Protein AF-A0A7R9UAW2-F1 (afdb_monomer)

Foldseek 3Di:
DVVQLVVQLVVVVVVPDDSVRSSVLSPFDKDKDKDWDDLPDKDPWDFQPQFQKKKKAWADDFPLFFWKKWAQPLDDPPVNPDPQQPDADPNRRVVVVRDDDPRGDIDTHDDDHGDMDMDGRRTIIIRDRRNCRPVPCRGIGMMMIMGRGDDPVVVD

Structure (mmCIF, N/CA/C/O backbone):
data_AF-A0A7R9UAW2-F1
#
_entry.id   AF-A0A7R9UAW2-F1
#
loop_
_atom_site.group_PDB
_atom_site.id
_atom_site.type_symbol
_atom_site.label_atom_id
_atom_site.label_alt_id
_atom_site.label_comp_id
_atom_site.label_asym_id
_atom_site.label_entity_id
_atom_site.label_seq_id
_atom_site.pdbx_PDB_ins_code
_atom_site.Cartn_x
_atom_site.Cartn_y
_atom_site.Cartn_z
_atom_site.occupancy
_atom_site.B_iso_or_equiv
_atom_site.auth_seq_id
_atom_site.auth_comp_id
_atom_site.auth_asym_id
_atom_site.auth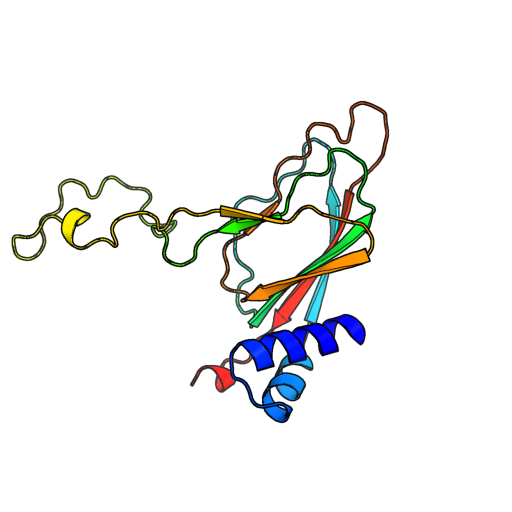_atom_id
_atom_site.pdbx_PDB_model_num
ATOM 1 N N . LYS A 1 1 ? -11.398 8.736 -4.447 1.00 63.03 1 LYS A N 1
ATOM 2 C CA . LYS A 1 1 ? -11.461 9.088 -3.000 1.00 63.03 1 LYS A CA 1
ATOM 3 C C . LYS A 1 1 ? -12.421 8.187 -2.213 1.00 63.03 1 LYS A C 1
ATOM 5 O O . LYS A 1 1 ? -11.996 7.657 -1.200 1.00 63.03 1 LYS A O 1
ATOM 10 N N . GLN A 1 2 ? -13.669 7.977 -2.656 1.00 85.62 2 GLN A N 1
ATOM 11 C CA . GLN A 1 2 ? -14.666 7.190 -1.903 1.00 85.62 2 GLN A CA 1
ATOM 12 C C . GLN A 1 2 ? -14.290 5.709 -1.726 1.00 85.62 2 GLN A C 1
ATOM 14 O O . GLN A 1 2 ? -14.331 5.218 -0.606 1.00 85.62 2 GLN A O 1
ATOM 19 N N . VAL A 1 3 ? -13.826 5.039 -2.790 1.00 90.06 3 VAL A N 1
ATOM 20 C CA . VAL A 1 3 ? -13.362 3.636 -2.724 1.00 90.06 3 VAL A CA 1
ATOM 21 C C . VAL A 1 3 ? -12.236 3.465 -1.703 1.00 90.06 3 VAL A C 1
ATOM 23 O O . VAL A 1 3 ? -12.326 2.621 -0.828 1.00 90.06 3 VAL A O 1
ATOM 26 N N . MET A 1 4 ? -11.222 4.332 -1.746 1.00 91.06 4 MET A N 1
ATOM 27 C CA . MET A 1 4 ? -10.088 4.284 -0.819 1.00 91.06 4 MET A CA 1
ATOM 28 C C . MET A 1 4 ? -10.512 4.436 0.647 1.00 91.06 4 MET A C 1
ATOM 30 O O . MET A 1 4 ? -10.019 3.703 1.496 1.00 91.06 4 MET A O 1
ATOM 34 N N . LYS A 1 5 ? -11.453 5.342 0.943 1.00 93.25 5 LYS A N 1
ATOM 35 C CA . LYS A 1 5 ? -12.004 5.496 2.297 1.00 93.25 5 LYS A CA 1
ATOM 36 C C . LYS A 1 5 ? -12.788 4.262 2.743 1.00 93.25 5 LYS A C 1
ATOM 38 O O . LYS A 1 5 ? -12.601 3.807 3.862 1.00 93.25 5 LYS A O 1
ATOM 43 N N . ALA A 1 6 ? -13.618 3.696 1.867 1.00 95.81 6 ALA A N 1
ATOM 44 C CA . ALA A 1 6 ? -14.355 2.471 2.171 1.00 95.81 6 ALA A CA 1
ATOM 45 C C . ALA A 1 6 ? -13.406 1.290 2.441 1.00 95.81 6 ALA A C 1
ATOM 47 O O . ALA A 1 6 ? -13.578 0.573 3.423 1.00 95.81 6 ALA A O 1
ATOM 48 N N . SER A 1 7 ? -12.360 1.134 1.625 1.00 96.38 7 SER A N 1
ATOM 49 C CA . SER A 1 7 ? -11.330 0.111 1.824 1.00 96.38 7 SER A CA 1
ATOM 50 C C . SER A 1 7 ? -10.537 0.328 3.117 1.00 96.38 7 SER A C 1
ATOM 52 O O . SER A 1 7 ? -10.253 -0.635 3.820 1.00 96.38 7 SER A O 1
ATOM 54 N N . ALA A 1 8 ? -10.222 1.578 3.469 1.00 95.69 8 ALA A N 1
ATOM 55 C CA . ALA A 1 8 ? -9.578 1.910 4.738 1.00 95.69 8 ALA A CA 1
ATOM 56 C C . ALA A 1 8 ? -10.472 1.567 5.941 1.00 95.69 8 ALA A C 1
ATOM 58 O O . ALA A 1 8 ? -10.008 0.932 6.883 1.00 95.69 8 ALA A O 1
ATOM 59 N N . ALA A 1 9 ? -11.761 1.913 5.890 1.00 96.62 9 ALA A N 1
ATOM 60 C CA . ALA A 1 9 ? -12.718 1.559 6.938 1.00 96.62 9 ALA A CA 1
ATOM 61 C C . ALA A 1 9 ? -12.866 0.036 7.081 1.00 96.62 9 ALA A C 1
ATOM 63 O O . ALA A 1 9 ? -12.963 -0.480 8.192 1.00 96.62 9 ALA A O 1
ATOM 64 N N . GLN A 1 10 ? -12.858 -0.705 5.971 1.00 97.12 10 GLN A N 1
ATOM 65 C CA . GLN A 1 10 ? -12.894 -2.165 6.008 1.00 97.12 10 GLN A CA 1
ATOM 66 C C . GLN A 1 10 ? -11.619 -2.747 6.633 1.00 97.12 10 GLN A C 1
ATOM 68 O O . GLN A 1 10 ? -11.711 -3.642 7.469 1.00 97.12 10 GLN A O 1
ATOM 73 N N . LEU A 1 11 ? -10.443 -2.220 6.275 1.00 95.75 11 LEU A N 1
ATOM 74 C CA . LEU A 1 11 ? -9.171 -2.630 6.871 1.00 95.75 11 LEU A CA 1
ATOM 75 C C . LEU A 1 11 ? -9.182 -2.421 8.392 1.00 95.75 11 LEU A C 1
ATOM 77 O O . LEU A 1 11 ? -8.822 -3.323 9.137 1.00 95.75 11 LEU A O 1
ATOM 81 N N . LEU A 1 12 ? -9.645 -1.262 8.861 1.00 95.12 12 LEU A N 1
ATOM 82 C CA . LEU A 1 12 ? -9.729 -0.958 10.292 1.00 95.12 12 LEU A CA 1
ATOM 83 C C . LEU A 1 12 ? -10.689 -1.899 11.031 1.00 95.12 12 LEU A C 1
ATOM 85 O O . LEU A 1 12 ? -10.357 -2.373 12.112 1.00 95.12 12 LEU A O 1
ATOM 89 N N . GLN A 1 13 ? -11.831 -2.246 10.434 1.00 96.44 13 GLN A N 1
ATOM 90 C CA . GLN A 1 13 ? -12.740 -3.239 11.019 1.00 96.44 13 GLN A CA 1
ATOM 91 C C . GLN A 1 13 ? -12.089 -4.622 11.146 1.00 96.44 13 GLN A C 1
ATOM 93 O O . GLN A 1 13 ? -12.260 -5.285 12.165 1.00 96.44 13 GLN A O 1
ATOM 98 N N . VAL A 1 14 ? -11.285 -5.043 10.159 1.00 95.69 14 VAL A N 1
ATOM 99 C CA . VAL A 1 14 ? -10.498 -6.291 10.250 1.00 95.69 14 VAL A CA 1
ATOM 100 C C . VAL A 1 14 ? -9.520 -6.252 11.432 1.00 95.69 14 VAL A C 1
ATOM 102 O O . VAL A 1 14 ? -9.281 -7.280 12.059 1.00 95.69 14 VAL A O 1
ATOM 105 N N . TYR A 1 15 ? -9.001 -5.071 11.773 1.00 90.69 15 TYR A N 1
ATOM 106 C CA . TYR A 1 15 ? -8.134 -4.853 12.935 1.00 90.69 15 TYR A CA 1
ATOM 107 C C . TYR A 1 15 ? -8.887 -4.578 14.249 1.00 90.69 15 TYR A C 1
ATOM 109 O O . TYR A 1 15 ? -8.254 -4.243 15.247 1.00 90.69 15 TYR A O 1
ATOM 117 N N . GLY A 1 16 ? -10.211 -4.759 14.282 1.00 94.00 16 GLY A N 1
ATOM 118 C CA . GLY A 1 16 ? -11.005 -4.747 15.513 1.00 94.00 16 GLY A CA 1
ATOM 119 C C . GLY A 1 16 ? -11.644 -3.408 15.881 1.00 94.00 16 GLY A C 1
ATOM 120 O O . GLY A 1 16 ? -12.268 -3.318 16.936 1.00 94.00 16 GLY A O 1
ATOM 121 N N . PHE A 1 17 ? -11.542 -2.381 15.034 1.00 93.56 17 PHE A N 1
ATOM 122 C CA . PHE A 1 17 ? -12.308 -1.149 15.236 1.00 93.56 17 PHE A CA 1
ATOM 123 C C . PHE A 1 17 ? -13.801 -1.394 14.997 1.00 93.56 17 PHE A C 1
ATOM 125 O O . PHE A 1 17 ? -14.183 -2.136 14.086 1.00 93.56 17 PHE A O 1
ATOM 132 N N . SER A 1 18 ? -14.653 -0.730 15.784 1.00 96.62 18 SER A N 1
ATOM 133 C CA . SER A 1 18 ? -16.091 -0.706 15.513 1.00 96.62 18 SER A CA 1
ATOM 134 C C . SER A 1 18 ? -16.361 -0.091 14.134 1.00 96.62 18 SER A C 1
ATOM 136 O O . SER A 1 18 ? -15.521 0.622 13.577 1.00 96.62 18 SER A O 1
ATOM 138 N N . GLN A 1 19 ? -17.536 -0.355 13.560 1.00 96.44 19 GLN A N 1
ATOM 139 C CA . GLN A 1 19 ? -17.905 0.220 12.266 1.00 96.44 19 GLN A CA 1
ATOM 140 C C . GLN A 1 19 ? -17.831 1.757 12.288 1.00 96.44 19 GLN A C 1
ATOM 142 O O . GLN A 1 19 ? -17.269 2.354 11.367 1.00 96.44 19 GLN A O 1
ATOM 147 N N . ASP A 1 20 ? -18.336 2.384 13.351 1.00 96.56 20 ASP A N 1
ATOM 148 C CA . ASP A 1 20 ? -18.359 3.840 13.500 1.00 96.56 20 ASP A CA 1
ATOM 149 C C . ASP A 1 20 ? -16.950 4.419 13.689 1.00 96.56 20 ASP A C 1
ATOM 151 O O . ASP A 1 20 ? -16.591 5.399 13.025 1.00 96.56 20 ASP A O 1
ATOM 155 N N . ASP A 1 21 ? -16.108 3.780 14.508 1.00 94.12 21 ASP A N 1
ATOM 156 C CA . ASP A 1 21 ? -14.717 4.210 14.700 1.00 94.12 21 ASP A CA 1
ATOM 157 C C . ASP A 1 21 ? -13.914 4.073 13.409 1.00 94.12 21 ASP A C 1
ATOM 159 O O . ASP A 1 21 ? -13.170 4.976 13.023 1.00 94.12 21 ASP A O 1
ATOM 163 N N . ALA A 1 22 ? -14.087 2.958 12.699 1.00 95.31 22 ALA A N 1
ATOM 164 C CA . ALA A 1 22 ? -13.406 2.705 11.443 1.00 95.31 22 ALA A CA 1
ATOM 165 C C . ALA A 1 22 ? -13.767 3.748 10.380 1.00 95.31 22 ALA A C 1
ATOM 167 O O . ALA A 1 22 ? -12.883 4.241 9.677 1.00 95.31 22 ALA A O 1
ATOM 168 N N . TRP A 1 23 ? -15.045 4.121 10.268 1.00 95.88 23 TRP A N 1
ATOM 169 C CA . TRP A 1 23 ? -15.478 5.169 9.344 1.00 95.88 23 TRP A CA 1
ATOM 170 C C . TRP A 1 23 ? -15.027 6.562 9.771 1.00 95.88 23 TRP A C 1
ATOM 172 O O . TRP A 1 23 ? -14.663 7.364 8.906 1.00 95.88 23 TRP A O 1
ATOM 182 N N . THR A 1 24 ? -15.013 6.852 11.070 1.00 94.38 24 THR A N 1
ATOM 183 C CA . THR A 1 24 ? -14.481 8.111 11.607 1.00 94.38 24 THR A CA 1
ATOM 184 C C . THR A 1 24 ? -13.013 8.263 11.216 1.00 94.38 24 THR A C 1
ATOM 186 O O . THR A 1 24 ? -12.650 9.207 10.509 1.00 94.38 24 THR A O 1
ATOM 189 N N . LYS A 1 25 ? -12.195 7.254 11.528 1.00 93.25 25 LYS A N 1
ATOM 190 C CA . LYS A 1 25 ? -10.763 7.219 11.213 1.00 93.25 25 LYS A CA 1
ATOM 191 C C . LYS A 1 25 ? -10.494 7.229 9.711 1.00 93.25 25 LYS A C 1
ATOM 193 O O . LYS A 1 25 ? -9.673 8.002 9.229 1.00 93.25 25 LYS A O 1
ATOM 198 N N . ALA A 1 26 ? -11.236 6.455 8.918 1.00 94.31 26 ALA A N 1
ATOM 199 C CA . ALA A 1 26 ? -11.095 6.448 7.459 1.00 94.31 26 ALA A CA 1
ATOM 200 C C . ALA A 1 26 ? -11.437 7.800 6.797 1.00 94.31 26 ALA A C 1
ATOM 202 O O . ALA A 1 26 ? -11.096 8.041 5.633 1.00 94.31 26 ALA A O 1
ATOM 203 N N . ASN A 1 27 ? -12.123 8.695 7.513 1.00 93.56 27 ASN A N 1
ATOM 204 C CA . ASN A 1 27 ? -12.424 10.041 7.048 1.00 93.56 27 ASN A CA 1
ATOM 205 C C . ASN A 1 27 ? -11.350 11.083 7.377 1.00 93.56 27 ASN A C 1
ATOM 207 O O . ASN A 1 27 ? -11.467 12.201 6.862 1.00 93.56 27 ASN A O 1
ATOM 211 N N . HIS A 1 28 ? -10.305 10.711 8.121 1.00 91.94 28 HIS A N 1
ATOM 212 C CA . HIS A 1 28 ? -9.166 11.571 8.426 1.00 91.94 28 HIS A CA 1
ATOM 213 C C . HIS A 1 28 ? -8.453 12.074 7.166 1.00 91.94 28 HIS A C 1
ATOM 215 O O . HIS A 1 28 ? -8.695 11.648 6.026 1.00 91.94 28 HIS A O 1
ATOM 221 N N . ARG A 1 29 ? -7.554 13.039 7.374 1.00 92.44 29 ARG A N 1
ATOM 222 C CA . ARG A 1 29 ? -6.772 13.641 6.298 1.00 92.44 29 ARG A CA 1
ATOM 223 C C . ARG A 1 29 ? -5.955 12.570 5.571 1.00 92.44 29 ARG A C 1
ATOM 225 O O . ARG A 1 29 ? -5.163 11.853 6.172 1.00 92.44 29 ARG A O 1
ATOM 232 N N . ALA A 1 30 ? -6.095 12.538 4.249 1.00 92.69 30 ALA A N 1
ATOM 233 C CA . ALA A 1 30 ? -5.254 11.740 3.367 1.00 92.69 30 ALA A CA 1
ATOM 234 C C . ALA A 1 30 ? -4.270 12.648 2.621 1.00 92.69 30 ALA A C 1
ATOM 236 O O . ALA A 1 30 ? -4.669 13.673 2.062 1.00 92.69 30 ALA A O 1
ATOM 237 N N . ILE A 1 31 ? -2.999 12.261 2.599 1.00 94.69 31 ILE A N 1
ATOM 238 C CA . ILE A 1 31 ? -1.962 12.854 1.753 1.00 94.69 31 ILE A CA 1
ATOM 239 C C . ILE A 1 31 ? -1.750 11.909 0.578 1.00 94.69 31 ILE A C 1
ATOM 241 O O . ILE A 1 31 ? -1.529 10.720 0.785 1.00 94.69 31 ILE A O 1
ATOM 245 N N . LEU A 1 32 ? -1.849 12.433 -0.641 1.00 95.12 32 LEU A N 1
ATOM 246 C CA . LEU A 1 32 ? -1.743 11.661 -1.875 1.00 95.12 32 LEU A CA 1
ATOM 247 C C . LEU A 1 32 ? -0.644 12.253 -2.747 1.00 95.12 32 LEU A C 1
ATOM 249 O O . LEU A 1 32 ? -0.555 13.475 -2.872 1.00 95.12 32 LEU A O 1
ATOM 253 N N . TRP A 1 33 ? 0.143 11.398 -3.388 1.00 97.19 33 TRP A N 1
ATOM 254 C CA . TRP A 1 33 ? 1.103 11.817 -4.406 1.00 97.19 33 TRP A CA 1
ATOM 255 C C . TRP A 1 33 ? 1.227 10.751 -5.488 1.00 97.19 33 TRP A C 1
ATOM 257 O O . TRP A 1 33 ? 0.992 9.568 -5.245 1.00 97.19 33 TRP A O 1
ATOM 267 N N . ALA A 1 34 ? 1.574 11.182 -6.697 1.00 96.75 34 ALA A N 1
ATOM 268 C CA . ALA A 1 34 ? 1.852 10.277 -7.800 1.00 96.75 34 ALA A CA 1
ATOM 269 C C . ALA A 1 34 ? 3.346 9.943 -7.849 1.00 96.75 34 ALA A C 1
ATOM 271 O O . ALA A 1 34 ? 4.197 10.789 -7.570 1.00 96.75 34 ALA A O 1
ATOM 272 N N . SER A 1 35 ? 3.663 8.717 -8.240 1.00 95.31 35 SER A N 1
ATOM 273 C CA . SER A 1 35 ? 5.016 8.265 -8.543 1.00 95.31 35 SER A CA 1
ATOM 274 C C . SER A 1 35 ? 5.057 7.743 -9.971 1.00 95.31 35 SER A C 1
ATOM 276 O O . SER A 1 35 ? 4.150 7.033 -10.404 1.00 95.31 35 SER A O 1
ATOM 278 N N . VAL A 1 36 ? 6.108 8.123 -10.694 1.00 93.75 36 VAL A N 1
ATOM 279 C CA . VAL A 1 36 ? 6.388 7.692 -12.065 1.00 93.75 36 VAL A CA 1
ATOM 280 C C . VAL A 1 36 ? 7.746 7.004 -12.030 1.00 93.75 36 VAL A C 1
ATOM 282 O O . VAL A 1 36 ? 8.768 7.661 -11.845 1.00 93.75 36 VAL A O 1
ATOM 285 N N . HIS A 1 37 ? 7.750 5.678 -12.129 1.00 92.31 37 HIS A N 1
ATOM 286 C CA . HIS A 1 37 ? 8.950 4.856 -11.998 1.00 92.31 37 HIS A CA 1
ATOM 287 C C . HIS A 1 37 ? 9.451 4.361 -13.356 1.00 92.31 37 HIS A C 1
ATOM 289 O O . HIS A 1 37 ? 8.677 3.912 -14.202 1.00 92.31 37 HIS A O 1
ATOM 295 N N . THR A 1 38 ? 10.770 4.434 -13.514 1.00 90.69 38 THR A N 1
ATOM 296 C CA . THR A 1 38 ? 11.583 3.889 -14.615 1.00 90.69 38 THR A CA 1
ATOM 297 C C . THR A 1 38 ? 12.314 2.619 -14.180 1.00 90.69 38 THR A C 1
ATOM 299 O O . THR A 1 38 ? 12.271 2.250 -13.003 1.00 90.69 38 THR A O 1
ATOM 302 N N . SER A 1 39 ? 13.082 2.004 -15.087 1.00 89.25 39 SER A N 1
ATOM 303 C CA . SER A 1 39 ? 13.912 0.831 -14.768 1.00 89.25 39 SER A CA 1
ATOM 304 C C . SER A 1 39 ? 14.921 1.049 -13.635 1.00 89.25 39 SER A C 1
ATOM 306 O O . SER A 1 39 ? 15.268 0.120 -12.908 1.00 89.25 39 SER A O 1
ATOM 308 N N . LYS A 1 40 ? 15.361 2.298 -13.445 1.00 84.19 40 LYS A N 1
ATOM 309 C CA . LYS A 1 40 ? 16.351 2.705 -12.435 1.00 84.19 40 LYS A CA 1
ATOM 310 C C . LYS A 1 40 ? 15.726 3.158 -11.118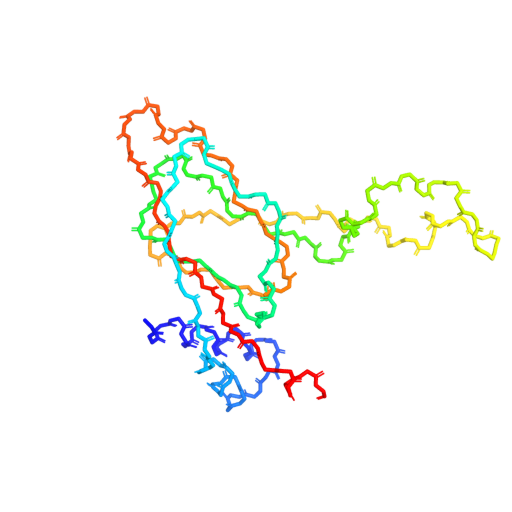 1.00 84.19 40 LYS A C 1
ATOM 312 O O . LYS A 1 40 ? 16.440 3.554 -10.202 1.00 84.19 40 LYS A O 1
ATOM 317 N N . SER A 1 41 ? 14.399 3.180 -11.043 1.00 88.19 41 SER A N 1
ATOM 318 C CA . SER A 1 41 ? 13.694 3.713 -9.887 1.00 88.19 41 SER A CA 1
ATOM 319 C C . SER A 1 41 ? 13.560 2.667 -8.788 1.00 88.19 41 SER A C 1
ATOM 321 O O . SER A 1 41 ? 13.044 1.574 -9.021 1.00 88.19 41 SER A O 1
ATOM 323 N N . VAL A 1 42 ? 13.956 3.041 -7.574 1.00 85.50 42 VAL A N 1
ATOM 324 C CA . VAL A 1 42 ? 13.788 2.242 -6.355 1.00 85.50 42 VAL A CA 1
ATOM 325 C C . VAL A 1 42 ? 13.285 3.137 -5.233 1.00 85.50 42 VAL A C 1
ATOM 327 O O . VAL A 1 42 ? 13.632 4.316 -5.173 1.00 85.50 42 VAL A O 1
ATOM 330 N N . HIS A 1 43 ? 12.453 2.592 -4.350 1.00 91.00 43 HIS A N 1
ATOM 331 C CA . HIS A 1 43 ? 12.194 3.206 -3.050 1.00 91.00 43 HIS A CA 1
ATOM 332 C C . HIS A 1 43 ? 12.689 2.227 -2.001 1.00 91.00 43 HIS A C 1
ATOM 334 O O . HIS A 1 43 ? 12.144 1.128 -1.903 1.00 91.00 43 HIS A O 1
ATOM 340 N N . GLU A 1 44 ? 13.719 2.631 -1.261 1.00 91.38 44 GLU A N 1
ATOM 341 C CA . GLU A 1 44 ? 14.319 1.843 -0.184 1.00 91.38 44 GLU A CA 1
ATOM 342 C C . GLU A 1 44 ? 13.292 1.463 0.892 1.00 91.38 44 GLU A C 1
ATOM 344 O O . GLU A 1 44 ? 12.255 2.123 1.000 1.00 91.38 44 GLU A O 1
ATOM 349 N N . PRO A 1 45 ? 13.547 0.415 1.696 1.00 92.00 45 PRO A N 1
ATOM 350 C CA . PRO A 1 45 ? 12.654 0.032 2.781 1.00 92.00 45 PRO A CA 1
ATOM 351 C C . PRO A 1 45 ? 12.373 1.204 3.731 1.00 92.00 45 PRO A C 1
ATOM 353 O O . PRO A 1 45 ? 13.295 1.788 4.301 1.00 92.00 45 PRO A O 1
ATOM 356 N N . HIS A 1 46 ? 11.098 1.542 3.909 1.00 92.00 46 HIS A N 1
ATOM 357 C CA . HIS A 1 46 ? 10.638 2.624 4.782 1.00 92.00 46 HIS A CA 1
ATOM 358 C C . HIS A 1 46 ? 9.231 2.330 5.321 1.00 92.00 46 HIS A C 1
ATOM 360 O O . HIS A 1 46 ? 8.612 1.327 4.969 1.00 92.00 46 HIS A O 1
ATOM 366 N N . MET A 1 47 ? 8.724 3.200 6.190 1.00 92.00 47 MET A N 1
ATOM 367 C CA . MET A 1 47 ? 7.336 3.196 6.660 1.00 92.00 47 MET A CA 1
ATOM 368 C C . MET A 1 47 ? 6.688 4.558 6.383 1.00 92.00 47 MET A C 1
ATOM 370 O O . MET A 1 47 ? 7.375 5.515 6.024 1.00 92.00 47 MET A O 1
ATOM 374 N N . THR A 1 48 ? 5.370 4.667 6.546 1.00 90.56 48 THR A N 1
ATOM 375 C CA . THR A 1 48 ? 4.655 5.942 6.384 1.00 90.56 48 THR A CA 1
ATOM 376 C C . THR A 1 48 ? 4.454 6.609 7.744 1.00 90.56 48 THR A C 1
ATOM 378 O O . THR A 1 48 ? 3.468 6.341 8.431 1.00 90.56 48 THR A O 1
ATOM 381 N N . GLU A 1 49 ? 5.380 7.482 8.136 1.00 83.44 49 GLU A N 1
ATOM 382 C CA . GLU A 1 49 ? 5.358 8.164 9.440 1.00 83.44 49 GLU A CA 1
ATOM 383 C C . GLU A 1 49 ? 4.047 8.941 9.693 1.00 83.44 49 GLU A C 1
ATOM 385 O O . GLU A 1 49 ? 3.399 9.475 8.773 1.00 83.44 49 GLU A O 1
ATOM 390 N N . ASP A 1 50 ? 3.629 8.964 10.963 1.00 85.81 50 ASP A N 1
ATOM 391 C CA . ASP A 1 50 ? 2.391 9.582 11.468 1.00 85.81 50 ASP A CA 1
ATOM 392 C C . ASP A 1 50 ? 1.117 9.172 10.709 1.00 85.81 50 ASP A C 1
ATOM 394 O O . ASP A 1 50 ? 0.165 9.947 10.579 1.00 85.81 50 ASP A O 1
ATOM 398 N N . SER A 1 51 ? 1.106 7.979 10.116 1.00 91.69 51 SER A N 1
ATOM 399 C CA . SER A 1 51 ? -0.011 7.502 9.301 1.00 91.69 51 SER A CA 1
ATOM 400 C C . SER A 1 51 ? -0.595 6.236 9.907 1.00 91.69 51 SER A C 1
ATOM 402 O O . SER A 1 51 ? 0.127 5.302 10.245 1.00 91.69 51 SER A O 1
ATOM 404 N N . LEU A 1 52 ? -1.921 6.199 10.023 1.00 92.69 52 LEU A N 1
ATOM 405 C CA . LEU A 1 52 ? -2.650 5.013 10.457 1.00 92.69 52 LEU A CA 1
ATOM 406 C C . LEU A 1 52 ? -2.605 3.940 9.363 1.00 92.69 52 LEU A C 1
ATOM 408 O O . LEU A 1 52 ? -2.384 2.761 9.638 1.00 92.69 52 LEU A O 1
ATOM 412 N N . ILE A 1 53 ? -2.780 4.366 8.109 1.00 95.25 53 ILE A N 1
ATOM 413 C CA . ILE A 1 53 ? -2.784 3.496 6.931 1.00 95.25 53 ILE A CA 1
ATOM 414 C C . ILE A 1 53 ? -1.867 4.096 5.868 1.00 95.25 53 ILE A C 1
ATOM 416 O O . ILE A 1 53 ? -2.019 5.262 5.491 1.00 95.25 53 ILE A O 1
ATOM 420 N N . GLY A 1 54 ? -0.955 3.268 5.370 1.00 96.19 54 GLY A N 1
ATOM 421 C CA . GLY A 1 54 ? -0.233 3.491 4.125 1.00 96.19 54 GLY A CA 1
ATOM 422 C C . GLY A 1 54 ? -0.905 2.731 2.982 1.00 96.19 54 GLY A C 1
ATOM 423 O O . GLY A 1 54 ? -1.658 1.774 3.192 1.00 96.19 54 GLY A O 1
ATOM 424 N N . GLY A 1 55 ? -0.657 3.151 1.748 1.00 96.62 55 GLY A N 1
ATOM 425 C CA . GLY A 1 55 ? -1.187 2.430 0.605 1.00 96.62 55 GLY A CA 1
ATOM 426 C C . GLY A 1 55 ? -0.721 2.937 -0.742 1.00 96.62 55 GLY A C 1
ATOM 427 O O . GLY A 1 55 ? -0.129 4.008 -0.870 1.00 96.62 55 GLY A O 1
ATOM 428 N N . VAL A 1 56 ? -1.034 2.151 -1.766 1.00 97.81 56 VAL A N 1
ATOM 429 C CA . VAL A 1 56 ? -0.701 2.444 -3.157 1.00 97.81 56 VAL A CA 1
ATOM 430 C C . VAL A 1 56 ? -1.809 1.959 -4.087 1.00 97.81 56 VAL A C 1
ATOM 432 O O . VAL A 1 56 ? -2.310 0.841 -3.966 1.00 97.81 56 VAL A O 1
ATOM 435 N N . TYR A 1 57 ? -2.202 2.822 -5.018 1.00 97.88 57 TYR A N 1
ATOM 436 C CA . TYR A 1 57 ? -3.065 2.500 -6.147 1.00 97.88 57 TYR A CA 1
ATOM 437 C C . TYR A 1 57 ? -2.243 2.505 -7.432 1.00 97.88 57 TYR A C 1
ATOM 439 O O . TYR A 1 57 ? -1.558 3.484 -7.724 1.00 97.88 57 TYR A O 1
ATOM 447 N N . TYR A 1 58 ? -2.331 1.444 -8.223 1.00 97.69 58 TYR A N 1
ATOM 448 C CA . TYR A 1 58 ? -1.585 1.333 -9.471 1.00 97.69 58 TYR A CA 1
ATOM 449 C C . TYR A 1 58 ? -2.443 1.768 -10.661 1.00 97.69 58 TYR A C 1
ATOM 451 O O . TYR A 1 58 ? -3.405 1.089 -11.020 1.00 97.69 58 TYR A O 1
ATOM 459 N N . SER A 1 59 ? -2.101 2.900 -11.282 1.00 97.00 59 SER A N 1
ATOM 460 C CA . SER A 1 59 ? -2.817 3.405 -12.460 1.00 97.00 59 SER A CA 1
ATOM 461 C C . SER A 1 59 ? -2.254 2.868 -13.772 1.00 97.00 59 SER A C 1
ATOM 463 O O . SER A 1 59 ? -3.017 2.718 -14.720 1.00 97.00 59 SER A O 1
ATOM 465 N N . ARG A 1 60 ? -0.949 2.572 -13.825 1.00 95.38 60 ARG A N 1
ATOM 466 C CA . ARG A 1 60 ? -0.287 1.952 -14.977 1.00 95.38 60 ARG A CA 1
ATOM 467 C C . ARG A 1 60 ? 0.799 0.988 -14.517 1.00 95.38 60 ARG A C 1
ATOM 469 O O . ARG A 1 60 ? 1.671 1.382 -13.739 1.00 95.38 60 ARG A O 1
ATOM 476 N N . VAL A 1 61 ? 0.769 -0.243 -15.019 1.00 94.88 61 VAL A N 1
ATOM 477 C CA . VAL A 1 61 ? 1.709 -1.310 -14.637 1.00 94.88 61 VAL A CA 1
ATOM 478 C C . VAL A 1 61 ? 2.147 -2.075 -15.886 1.00 94.88 61 VAL A C 1
ATOM 480 O O . VAL A 1 61 ? 1.532 -3.082 -16.233 1.00 94.88 61 VAL A O 1
ATOM 483 N N . PRO A 1 62 ? 3.197 -1.612 -16.584 1.00 93.12 62 PRO A N 1
ATOM 484 C CA . PRO A 1 62 ? 3.771 -2.366 -17.690 1.00 93.12 62 PRO A CA 1
ATOM 485 C C . PRO A 1 62 ? 4.384 -3.686 -17.203 1.00 93.12 62 PRO A C 1
ATOM 487 O O . PRO A 1 62 ? 4.705 -3.839 -16.015 1.00 93.12 62 PRO A O 1
ATOM 490 N N . SER A 1 63 ? 4.564 -4.630 -18.130 1.00 89.81 63 SER A N 1
ATOM 491 C CA . SER A 1 63 ? 5.249 -5.898 -17.856 1.00 89.81 63 SER A CA 1
ATOM 492 C C . SER A 1 63 ? 6.644 -5.650 -17.270 1.00 89.81 63 SER A C 1
ATOM 494 O O . SER A 1 63 ? 7.314 -4.693 -17.645 1.00 89.81 63 SER A O 1
ATOM 496 N N . GLY A 1 64 ? 7.070 -6.484 -16.319 1.00 88.88 64 GLY A N 1
ATOM 497 C CA . GLY A 1 64 ? 8.361 -6.308 -15.638 1.00 88.88 64 GLY A CA 1
ATOM 498 C C . GLY A 1 64 ? 8.370 -5.246 -14.528 1.00 88.88 64 GLY A C 1
ATOM 499 O O . GLY A 1 64 ? 9.421 -4.936 -13.964 1.00 88.88 64 GLY A O 1
ATOM 500 N N . SER A 1 65 ? 7.208 -4.687 -14.171 1.00 92.88 65 SER A N 1
ATOM 501 C CA . SER A 1 65 ? 7.071 -3.830 -12.989 1.00 92.88 65 SER A CA 1
ATOM 502 C C . SER A 1 65 ? 7.402 -4.595 -11.704 1.00 92.88 65 SER A C 1
ATOM 504 O O . SER A 1 65 ? 6.748 -5.579 -11.366 1.00 92.88 65 SER A O 1
ATOM 506 N N . GLY A 1 66 ? 8.368 -4.089 -10.940 1.00 92.94 66 GLY A N 1
ATOM 507 C CA . GLY A 1 66 ? 8.777 -4.656 -9.655 1.00 92.94 66 GLY A CA 1
ATOM 508 C C . GLY A 1 66 ? 7.661 -4.651 -8.607 1.00 92.94 66 GLY A C 1
ATOM 509 O O . GLY A 1 66 ? 6.768 -3.794 -8.629 1.00 92.94 66 GLY A O 1
ATOM 510 N N . HIS A 1 67 ? 7.726 -5.619 -7.690 1.00 95.94 67 HIS A N 1
ATOM 511 C CA . HIS A 1 67 ? 6.720 -5.843 -6.651 1.00 95.94 67 HIS A CA 1
ATOM 512 C C . HIS A 1 67 ? 6.791 -4.817 -5.512 1.00 95.94 67 HIS A C 1
ATOM 514 O O . HIS A 1 67 ? 7.800 -4.139 -5.311 1.00 95.94 67 HIS A O 1
ATOM 520 N N . LEU A 1 68 ? 5.703 -4.723 -4.746 1.00 97.50 68 LEU A N 1
ATOM 521 C CA . LEU A 1 68 ? 5.721 -4.113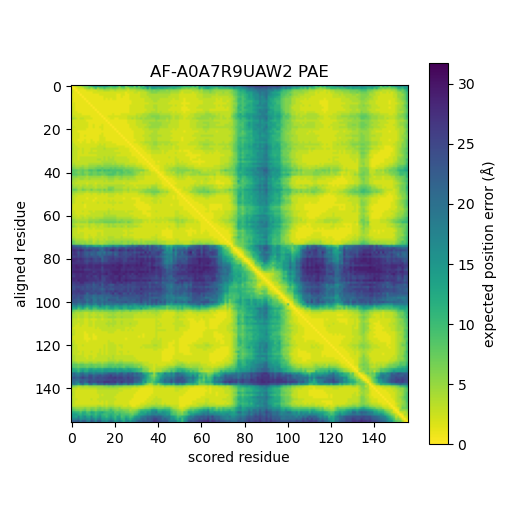 -3.419 1.00 97.50 68 LEU A CA 1
ATOM 522 C C . LEU A 1 68 ? 6.084 -5.195 -2.401 1.00 97.50 68 LEU A C 1
ATOM 524 O O . LEU A 1 68 ? 5.305 -6.123 -2.197 1.00 97.50 68 LEU A O 1
ATOM 528 N N . ALA A 1 69 ? 7.238 -5.065 -1.761 1.00 95.94 69 ALA A N 1
ATOM 529 C CA . ALA A 1 69 ? 7.673 -5.972 -0.707 1.00 95.94 69 ALA A CA 1
ATOM 530 C C . ALA A 1 69 ? 7.189 -5.461 0.656 1.00 95.94 69 ALA A C 1
ATOM 532 O O . ALA A 1 69 ? 7.458 -4.313 1.010 1.00 95.94 69 ALA A O 1
ATOM 533 N N . LEU A 1 70 ? 6.489 -6.303 1.419 1.00 95.06 70 LEU A N 1
ATOM 534 C CA . LEU A 1 70 ? 6.036 -6.033 2.788 1.00 95.06 70 LEU A CA 1
ATOM 535 C C . LEU A 1 70 ? 6.838 -6.885 3.776 1.00 95.06 70 LEU A C 1
ATOM 537 O O . LEU A 1 70 ? 6.873 -8.109 3.654 1.00 95.06 70 LEU A O 1
ATOM 541 N N . TYR A 1 71 ? 7.473 -6.253 4.758 1.00 91.62 71 TYR A N 1
ATOM 542 C CA . TYR A 1 71 ? 8.392 -6.920 5.681 1.00 91.62 71 TYR A CA 1
ATOM 543 C C . TYR A 1 71 ? 7.681 -7.373 6.959 1.00 91.62 71 TYR A C 1
ATOM 545 O O . TYR A 1 71 ? 6.815 -6.669 7.476 1.00 91.62 71 TYR A O 1
ATOM 553 N N . ASP A 1 72 ? 8.076 -8.529 7.502 1.00 89.12 72 ASP A N 1
ATOM 554 C CA . ASP A 1 72 ? 7.600 -9.007 8.804 1.00 89.12 72 ASP A CA 1
ATOM 555 C C . ASP A 1 72 ? 7.933 -7.983 9.906 1.00 89.12 72 ASP A C 1
ATOM 557 O O . ASP A 1 72 ? 9.111 -7.742 10.188 1.00 89.12 72 ASP A O 1
ATOM 561 N N . PRO A 1 73 ? 6.925 -7.392 10.570 1.00 84.38 73 PRO A N 1
ATOM 562 C CA . PRO A 1 73 ? 7.159 -6.348 11.561 1.00 84.38 73 PRO A CA 1
ATOM 563 C C . PRO A 1 73 ? 7.762 -6.863 12.869 1.00 84.38 73 PRO A C 1
ATOM 565 O O . PRO A 1 73 ? 8.205 -6.065 13.687 1.00 84.38 73 PRO A O 1
ATOM 568 N N . ARG A 1 74 ? 7.788 -8.185 13.084 1.00 80.62 74 ARG A N 1
ATOM 569 C CA . ARG A 1 74 ? 8.462 -8.811 14.235 1.00 80.62 74 ARG A CA 1
ATOM 570 C C . ARG A 1 74 ? 9.969 -8.933 14.018 1.00 80.62 74 ARG A C 1
ATOM 572 O O . ARG A 1 74 ? 10.681 -9.366 14.922 1.00 80.62 74 ARG A O 1
ATOM 579 N N . GLY A 1 75 ? 10.430 -8.642 12.801 1.00 67.81 75 GLY A N 1
ATOM 580 C CA . GLY A 1 75 ? 11.815 -8.789 12.399 1.00 67.81 75 GLY A CA 1
ATOM 581 C C . GLY A 1 75 ? 12.780 -7.857 13.107 1.00 67.81 75 GLY A C 1
ATOM 582 O O . GLY A 1 75 ? 12.404 -6.897 13.777 1.00 67.81 75 GLY A O 1
ATOM 583 N N . MET A 1 76 ? 14.064 -8.187 12.965 1.00 55.91 76 MET A N 1
ATOM 584 C CA . MET A 1 76 ? 15.173 -7.472 13.588 1.00 55.91 76 MET A CA 1
ATOM 585 C C . MET A 1 76 ? 15.098 -5.984 13.228 1.00 55.91 76 MET A C 1
ATOM 587 O O . MET A 1 76 ? 15.046 -5.638 12.047 1.00 55.91 76 MET A O 1
ATOM 591 N N . SER A 1 77 ? 15.081 -5.122 14.250 1.00 52.38 77 SER A N 1
ATOM 592 C CA . SER A 1 77 ? 15.013 -3.668 14.087 1.00 52.38 77 SER A CA 1
ATOM 593 C C . SER A 1 77 ? 15.994 -3.194 13.004 1.00 52.38 77 SER A C 1
ATOM 595 O O . SER A 1 77 ? 17.150 -3.625 13.016 1.00 52.38 77 SER A O 1
ATOM 597 N N . PRO A 1 78 ? 15.608 -2.270 12.106 1.00 50.16 78 PRO A N 1
ATOM 598 C CA . PRO A 1 78 ? 16.550 -1.657 11.168 1.00 50.16 78 PRO A CA 1
ATOM 599 C C . PRO A 1 78 ? 17.732 -0.957 11.874 1.00 50.16 78 PRO A C 1
ATOM 601 O O . PRO A 1 78 ? 18.767 -0.731 11.248 1.00 50.16 78 PRO A O 1
ATOM 604 N N . ILE A 1 79 ? 17.617 -0.688 13.185 1.00 47.28 79 ILE A N 1
ATOM 605 C CA . ILE A 1 79 ? 18.682 -0.176 14.066 1.00 47.28 79 ILE A CA 1
ATOM 606 C C . ILE A 1 79 ? 19.612 -1.302 14.567 1.00 47.28 79 ILE A C 1
ATOM 608 O O . ILE A 1 79 ? 20.800 -1.073 14.784 1.00 47.28 79 ILE A O 1
ATOM 612 N N . LEU A 1 80 ? 19.129 -2.545 14.675 1.00 50.50 80 LEU A N 1
ATOM 613 C CA . LEU A 1 80 ? 19.900 -3.731 15.092 1.00 50.50 80 LEU A CA 1
ATOM 614 C C . LEU A 1 80 ? 20.793 -4.300 13.968 1.00 50.50 80 LEU A C 1
ATOM 616 O O . LEU A 1 80 ? 21.226 -5.449 14.021 1.00 50.50 80 LEU A O 1
ATOM 620 N N . ARG A 1 81 ? 21.143 -3.487 12.963 1.00 49.66 81 ARG A N 1
ATOM 621 C CA . ARG A 1 81 ? 22.121 -3.806 11.904 1.00 49.66 81 ARG A CA 1
ATOM 622 C C . ARG A 1 81 ? 23.583 -3.824 12.388 1.00 49.66 81 ARG A C 1
ATOM 624 O O . ARG A 1 81 ? 24.499 -3.629 11.590 1.00 49.66 81 ARG A O 1
ATOM 631 N N . ARG A 1 82 ? 23.842 -4.047 13.679 1.00 44.16 82 ARG A N 1
ATOM 632 C CA . ARG A 1 82 ? 25.203 -4.155 14.220 1.00 44.16 82 ARG A CA 1
ATOM 633 C C . ARG A 1 82 ? 25.318 -5.376 15.117 1.00 44.16 82 ARG A C 1
ATOM 635 O O . ARG A 1 82 ? 24.510 -5.566 16.007 1.00 44.16 82 ARG A O 1
ATOM 642 N N . ASN A 1 83 ? 26.329 -6.181 14.825 1.00 47.66 83 ASN A N 1
ATOM 643 C CA . ASN A 1 83 ? 26.958 -7.241 15.612 1.00 47.66 83 ASN A CA 1
ATOM 644 C C . ASN A 1 83 ? 26.776 -7.142 17.147 1.00 47.66 83 ASN A C 1
ATOM 646 O O . ASN A 1 83 ? 27.720 -6.822 17.858 1.00 47.66 83 ASN A O 1
ATOM 650 N N . PHE A 1 84 ? 25.599 -7.475 17.681 1.00 51.75 84 PHE A N 1
ATOM 651 C CA . PHE A 1 84 ? 25.384 -7.662 19.125 1.00 51.75 84 PHE A CA 1
ATOM 652 C C . PHE A 1 84 ? 25.697 -9.099 19.575 1.00 51.75 84 PHE A C 1
ATOM 654 O O . PHE A 1 84 ? 25.181 -9.580 20.581 1.00 51.75 84 PHE A O 1
ATOM 661 N N . SER A 1 85 ? 26.526 -9.827 18.823 1.00 53.47 85 SER A N 1
ATOM 662 C CA . SER A 1 85 ? 26.867 -11.217 19.138 1.00 53.47 85 SER A CA 1
ATOM 663 C C . SER A 1 85 ? 27.702 -11.376 20.413 1.00 53.47 85 SER A C 1
ATOM 665 O O . SER A 1 85 ? 27.852 -12.504 20.867 1.00 53.47 85 SER A O 1
ATOM 667 N N . GLU A 1 86 ? 28.221 -10.289 20.995 1.00 55.12 86 GLU A N 1
ATOM 668 C CA . GLU A 1 86 ? 29.158 -10.349 22.129 1.00 55.12 86 GLU A CA 1
ATOM 669 C C . GLU A 1 86 ? 28.693 -9.612 2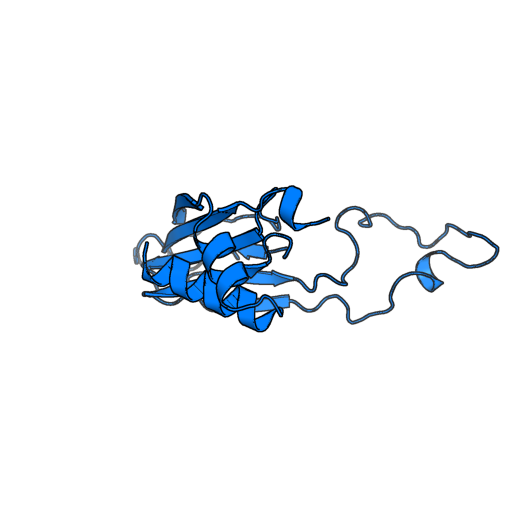3.397 1.00 55.12 86 GLU A C 1
ATOM 671 O O . GLU A 1 86 ? 29.347 -9.718 24.432 1.00 55.12 86 GLU A O 1
ATOM 676 N N . GLU A 1 87 ? 27.566 -8.891 23.373 1.00 62.16 87 GLU A N 1
ATOM 677 C CA . GLU A 1 87 ? 27.098 -8.167 24.561 1.00 62.16 87 GLU A CA 1
ATOM 678 C C . GLU A 1 87 ? 26.331 -9.109 25.504 1.00 62.16 87 GLU A C 1
ATOM 680 O O . GLU A 1 87 ? 25.334 -9.727 25.121 1.00 62.16 87 GLU A O 1
ATOM 685 N N . ILE A 1 88 ? 26.815 -9.242 26.742 1.00 61.25 88 ILE A N 1
ATOM 686 C CA . ILE A 1 88 ? 26.196 -10.051 27.798 1.00 61.25 88 ILE A CA 1
ATOM 687 C C . ILE A 1 88 ? 25.450 -9.114 28.745 1.00 61.25 88 ILE A C 1
ATOM 689 O O . ILE A 1 88 ? 26.063 -8.280 29.409 1.00 61.25 88 ILE A O 1
ATOM 693 N N . VAL A 1 89 ? 24.134 -9.291 28.861 1.00 58.78 89 VAL A N 1
ATOM 694 C CA . VAL A 1 89 ? 23.291 -8.568 29.821 1.00 58.78 89 VAL A CA 1
ATOM 695 C C . VAL A 1 89 ? 22.724 -9.586 30.800 1.00 58.78 89 VAL A C 1
ATOM 697 O O . VAL A 1 89 ? 22.103 -10.562 30.386 1.00 58.78 89 VAL A O 1
ATOM 700 N N . GLU A 1 90 ? 22.957 -9.385 32.099 1.00 67.25 90 GLU A N 1
ATOM 701 C CA . GLU A 1 90 ? 22.493 -10.300 33.162 1.00 67.25 90 GLU A CA 1
ATOM 702 C C . GLU A 1 90 ? 22.952 -11.759 32.965 1.00 67.25 90 GLU A C 1
ATOM 704 O O . GLU A 1 90 ? 22.229 -12.707 33.259 1.00 67.25 90 GLU A O 1
ATOM 709 N N . GLY A 1 91 ? 24.164 -11.955 32.435 1.00 65.56 91 GLY A N 1
ATOM 710 C CA . GLY A 1 91 ? 24.720 -13.290 32.189 1.00 65.56 91 GLY A CA 1
ATOM 711 C C . GLY A 1 91 ? 24.139 -14.011 30.967 1.00 65.56 91 GLY A C 1
ATOM 712 O O . GLY A 1 91 ? 24.523 -15.148 30.708 1.00 65.56 91 GLY A O 1
ATOM 713 N N . ILE A 1 92 ? 23.259 -13.360 30.199 1.00 60.50 92 ILE A N 1
ATOM 714 C CA . ILE A 1 92 ? 22.664 -13.912 28.981 1.00 60.50 92 ILE A CA 1
ATOM 715 C C . ILE A 1 92 ? 23.199 -13.132 27.770 1.00 60.50 92 ILE A C 1
ATOM 717 O O . ILE A 1 92 ? 23.066 -11.904 27.726 1.00 60.50 92 ILE A O 1
ATOM 721 N N . PRO A 1 93 ? 23.794 -13.807 26.771 1.00 63.97 93 PRO A N 1
ATOM 722 C CA . PRO A 1 93 ? 24.121 -13.189 25.491 1.00 63.97 93 PRO A CA 1
ATOM 723 C C . PRO A 1 93 ? 22.891 -12.517 24.861 1.00 63.97 93 PRO A C 1
ATOM 725 O O . PRO A 1 93 ? 21.824 -13.128 24.773 1.00 63.97 93 PRO A O 1
ATOM 728 N N . LEU A 1 94 ? 23.012 -11.272 24.389 1.00 60.34 94 LEU A N 1
ATOM 729 C CA . LEU A 1 94 ? 21.874 -10.521 23.839 1.00 60.34 94 LEU A CA 1
ATOM 730 C C . LEU A 1 94 ? 21.210 -11.248 22.651 1.00 60.34 94 LEU A C 1
ATOM 732 O O . LEU A 1 94 ? 19.994 -11.180 22.470 1.00 60.34 94 LEU A O 1
ATOM 736 N N . ASN A 1 95 ? 21.987 -12.034 21.899 1.00 56.72 95 ASN A N 1
ATOM 737 C CA . ASN A 1 95 ? 21.497 -12.894 20.817 1.00 56.72 95 ASN A CA 1
ATOM 738 C C . ASN A 1 95 ? 20.562 -14.041 21.274 1.00 56.72 95 ASN A C 1
ATOM 740 O O . ASN A 1 95 ? 19.847 -14.582 20.435 1.00 56.72 95 ASN A O 1
ATOM 744 N N . GLN A 1 96 ? 20.540 -14.398 22.565 1.00 58.50 96 GLN A N 1
ATOM 745 C CA . GLN A 1 96 ? 19.628 -15.383 23.170 1.00 58.50 96 GLN A CA 1
ATOM 746 C C . GLN A 1 96 ? 18.369 -14.738 23.772 1.00 58.50 96 GLN A C 1
ATOM 748 O O . GLN A 1 96 ? 17.405 -15.434 24.081 1.00 58.50 96 GLN A O 1
ATOM 753 N N . ARG A 1 97 ? 18.358 -13.408 23.942 1.00 55.22 97 ARG A N 1
ATOM 754 C CA . ARG A 1 97 ? 17.156 -12.632 24.300 1.00 55.22 97 ARG A CA 1
ATOM 755 C C . ARG A 1 97 ? 16.394 -12.128 23.076 1.00 55.22 97 ARG A C 1
ATOM 757 O O . ARG A 1 97 ? 15.218 -11.786 23.186 1.00 55.22 97 ARG A O 1
ATOM 764 N N . ALA A 1 98 ? 17.056 -12.055 21.923 1.00 57.28 98 ALA A N 1
ATOM 765 C CA . ALA A 1 98 ? 16.440 -11.610 20.685 1.00 57.28 98 ALA A CA 1
ATOM 766 C C . ALA A 1 98 ? 15.416 -12.642 20.169 1.00 57.28 98 ALA A C 1
ATOM 768 O O . ALA A 1 98 ? 15.660 -13.847 20.257 1.00 57.28 98 ALA A O 1
ATOM 769 N N . PRO A 1 99 ? 14.289 -12.198 19.583 1.00 56.28 99 PRO A N 1
ATOM 770 C CA . PRO A 1 99 ? 13.351 -13.089 18.915 1.00 56.28 99 PRO A CA 1
ATOM 771 C C . PRO A 1 99 ? 14.082 -13.971 17.880 1.00 56.28 99 PRO A C 1
ATOM 773 O O . PRO A 1 99 ? 14.665 -13.465 16.920 1.00 56.28 99 PRO A O 1
ATOM 776 N N . HIS A 1 100 ? 14.058 -15.295 18.066 1.00 51.72 100 HIS A N 1
ATOM 777 C CA . HIS A 1 100 ? 14.706 -16.242 17.152 1.00 51.72 100 HIS A CA 1
ATOM 778 C C . HIS A 1 100 ? 13.903 -16.427 15.851 1.00 51.72 100 HIS A C 1
ATOM 780 O O . HIS A 1 100 ? 12.676 -16.446 15.893 1.00 51.72 100 HIS A O 1
ATOM 786 N N . PRO A 1 101 ? 14.562 -16.581 14.685 1.00 60.62 101 PRO A N 1
ATOM 787 C CA . PRO A 1 101 ? 13.905 -16.691 13.379 1.00 60.62 101 PRO A CA 1
ATOM 788 C C . PRO A 1 101 ? 12.761 -17.729 13.347 1.00 60.62 101 PRO A C 1
ATOM 790 O O . PRO A 1 101 ? 12.828 -18.728 14.064 1.00 60.62 101 PRO A O 1
ATOM 793 N N . PRO A 1 102 ? 11.732 -17.531 12.490 1.00 63.22 102 PRO A N 1
ATOM 794 C CA . PRO A 1 102 ? 11.836 -16.847 11.197 1.00 63.22 102 PRO A CA 1
ATOM 795 C C . PRO A 1 102 ? 11.068 -15.512 11.101 1.00 63.22 102 PRO A C 1
ATOM 797 O O . PRO A 1 102 ? 10.132 -15.384 10.314 1.00 63.22 102 PRO A O 1
ATOM 800 N N . PHE A 1 103 ? 11.493 -14.485 11.842 1.00 73.38 103 PHE A N 1
ATOM 801 C CA . PHE A 1 103 ? 10.957 -13.114 11.749 1.00 73.38 103 PHE A CA 1
ATOM 802 C C . PHE A 1 103 ? 11.556 -12.299 10.587 1.00 73.38 103 PHE A C 1
ATOM 804 O O . PHE A 1 103 ? 11.833 -11.118 10.715 1.00 73.38 103 PHE A O 1
ATOM 811 N N . HIS A 1 104 ? 11.828 -12.934 9.450 1.00 73.44 104 HIS A N 1
ATOM 812 C CA . HIS A 1 104 ? 12.449 -12.293 8.280 1.00 73.44 104 HIS A CA 1
ATOM 813 C C . HIS A 1 104 ? 11.622 -12.498 7.008 1.00 73.44 104 HIS A C 1
ATOM 815 O O . HIS A 1 104 ? 12.146 -12.416 5.899 1.00 73.44 104 HIS A O 1
ATOM 821 N N . ARG A 1 105 ? 10.334 -12.830 7.154 1.00 83.56 105 ARG A N 1
ATOM 822 C CA . ARG A 1 105 ? 9.466 -13.062 6.000 1.00 83.56 105 ARG A CA 1
ATOM 823 C C . ARG A 1 105 ? 9.240 -11.752 5.252 1.00 83.56 105 ARG A C 1
ATOM 825 O O . ARG A 1 105 ? 9.013 -10.712 5.866 1.00 83.56 105 ARG A O 1
ATOM 832 N N . ILE A 1 106 ? 9.272 -11.841 3.930 1.00 89.38 106 ILE A N 1
ATOM 833 C CA . ILE A 1 106 ? 8.886 -10.766 3.023 1.00 89.38 106 ILE A CA 1
ATOM 834 C C . ILE A 1 106 ? 7.704 -11.288 2.212 1.00 89.38 106 ILE A C 1
ATOM 836 O O . ILE A 1 106 ? 7.747 -12.408 1.700 1.00 89.38 106 ILE A O 1
ATOM 840 N N . VAL A 1 107 ? 6.629 -10.508 2.159 1.00 93.62 107 VAL A N 1
ATOM 841 C CA . VAL A 1 107 ? 5.455 -10.792 1.336 1.00 93.62 107 VAL A CA 1
ATOM 842 C C . VAL A 1 107 ? 5.491 -9.866 0.134 1.00 93.62 107 VAL A C 1
ATOM 844 O O . VAL A 1 107 ? 5.317 -8.657 0.277 1.00 93.62 107 VAL A O 1
ATOM 847 N N . ASP A 1 108 ? 5.690 -10.445 -1.044 1.00 95.75 108 ASP A N 1
ATOM 848 C CA . ASP A 1 108 ? 5.683 -9.697 -2.294 1.00 95.75 108 ASP A CA 1
ATOM 849 C C . ASP A 1 108 ? 4.267 -9.575 -2.853 1.00 95.75 108 ASP A C 1
ATOM 851 O O . ASP A 1 108 ? 3.566 -10.563 -3.087 1.00 95.75 108 ASP A O 1
ATOM 855 N N . VAL A 1 109 ? 3.854 -8.338 -3.111 1.00 97.56 109 VAL A N 1
ATOM 856 C CA . VAL A 1 109 ? 2.582 -8.013 -3.746 1.00 97.56 109 VAL A CA 1
ATOM 857 C C . VAL A 1 109 ? 2.841 -7.605 -5.191 1.00 97.56 109 VAL A C 1
ATOM 859 O O . VAL A 1 109 ? 3.379 -6.532 -5.473 1.00 97.56 109 VAL A O 1
ATOM 862 N N . GLU A 1 110 ? 2.417 -8.465 -6.115 1.00 96.88 110 GLU A N 1
ATOM 863 C CA . GLU A 1 110 ? 2.461 -8.200 -7.555 1.00 96.88 110 GLU A CA 1
ATOM 864 C C . GLU A 1 110 ? 1.581 -6.976 -7.898 1.00 96.88 110 GLU A C 1
ATOM 866 O O . GLU A 1 110 ? 0.379 -6.981 -7.579 1.00 96.88 110 GLU A O 1
ATOM 871 N N . PRO A 1 111 ? 2.111 -5.927 -8.550 1.00 96.06 111 PRO A N 1
ATOM 872 C CA . PRO A 1 111 ? 1.322 -4.774 -8.963 1.00 96.06 111 PRO A CA 1
ATOM 873 C C . PRO A 1 111 ? 0.402 -5.156 -10.128 1.00 96.06 111 PRO A C 1
ATOM 875 O O . PRO A 1 111 ? 0.782 -5.920 -11.008 1.00 96.06 111 PRO A O 1
ATOM 878 N N . LYS A 1 112 ? -0.825 -4.626 -10.146 1.00 97.19 112 LYS A N 1
ATOM 879 C CA . LYS A 1 112 ? -1.758 -4.767 -11.281 1.00 97.19 112 LYS A CA 1
ATOM 880 C C . LYS A 1 112 ? -2.504 -3.463 -11.474 1.00 97.19 112 LYS A C 1
ATOM 882 O O . LYS A 1 112 ? -2.857 -2.830 -10.482 1.00 97.19 112 LYS A O 1
ATOM 887 N N . GLU A 1 113 ? -2.759 -3.072 -12.717 1.00 97.38 113 GLU A N 1
ATOM 888 C CA . GLU A 1 113 ? -3.572 -1.886 -13.000 1.00 97.38 113 GLU A CA 1
ATOM 889 C C . GLU A 1 113 ? -4.935 -1.986 -12.300 1.00 97.38 113 GLU A C 1
ATOM 891 O O . GLU A 1 113 ? -5.562 -3.045 -12.267 1.00 97.38 113 GLU A O 1
ATOM 896 N N . GLY A 1 114 ? -5.356 -0.898 -11.657 1.00 97.38 114 GLY A N 1
ATOM 897 C CA . GLY A 1 114 ? -6.580 -0.852 -10.858 1.00 97.38 114 GLY A CA 1
ATOM 898 C C . GLY A 1 114 ? -6.462 -1.457 -9.453 1.00 97.38 114 GLY A C 1
ATOM 899 O O . GLY A 1 114 ? -7.380 -1.293 -8.648 1.00 97.38 114 GLY A O 1
ATOM 900 N N . LYS A 1 1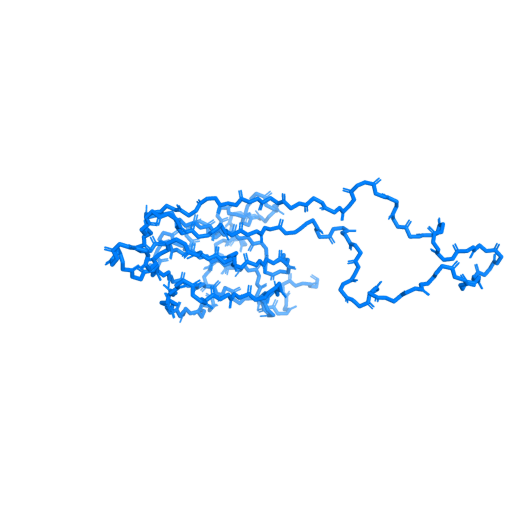15 ? -5.351 -2.123 -9.105 1.00 97.56 115 LYS A N 1
ATOM 901 C CA . LYS A 1 115 ? -5.156 -2.687 -7.763 1.00 97.56 115 LYS A CA 1
ATOM 902 C C . LYS A 1 115 ? -4.873 -1.573 -6.753 1.00 97.56 115 LYS A C 1
ATOM 904 O O . LYS A 1 115 ? -3.962 -0.766 -6.938 1.00 97.56 115 LYS A O 1
ATOM 909 N N . LEU A 1 116 ? -5.639 -1.574 -5.663 1.00 97.38 116 LEU A N 1
ATOM 910 C CA . LEU A 1 116 ? -5.377 -0.804 -4.450 1.00 97.38 116 LEU A CA 1
ATOM 911 C C . LEU A 1 116 ? -4.843 -1.752 -3.376 1.00 97.38 116 LEU A C 1
ATOM 913 O O . LEU A 1 116 ? -5.476 -2.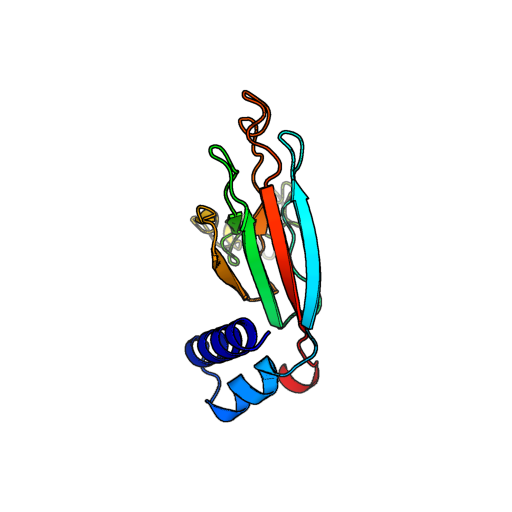764 -3.078 1.00 97.38 116 LEU A O 1
ATOM 917 N N . VAL A 1 117 ? -3.706 -1.406 -2.783 1.00 97.75 117 VAL A N 1
ATOM 918 C CA . VAL A 1 117 ? -3.135 -2.108 -1.631 1.00 97.75 117 VAL A CA 1
ATOM 919 C C . VAL A 1 117 ? -3.103 -1.131 -0.464 1.00 97.75 117 VAL A C 1
ATOM 921 O O . VAL A 1 117 ? -2.565 -0.034 -0.603 1.00 97.75 117 VAL A O 1
ATOM 924 N N . LEU A 1 118 ? -3.692 -1.519 0.665 1.00 96.94 118 LEU A N 1
ATOM 925 C CA . LEU A 1 118 ? -3.656 -0.772 1.921 1.00 96.94 118 LEU A CA 1
ATOM 926 C C . LEU A 1 118 ? -3.004 -1.641 2.996 1.00 96.94 118 LEU A C 1
ATOM 928 O O . LEU A 1 118 ? -3.228 -2.850 3.030 1.00 96.94 118 LEU A O 1
ATOM 932 N N . PHE A 1 119 ? -2.220 -1.024 3.869 1.00 95.94 119 PHE A N 1
ATOM 933 C CA . PHE A 1 119 ? -1.507 -1.694 4.952 1.00 95.94 119 PHE A CA 1
ATOM 934 C C . PHE A 1 119 ? -1.349 -0.755 6.159 1.00 95.94 119 PHE A C 1
ATOM 936 O O . PHE A 1 119 ? -1.460 0.465 6.001 1.00 95.94 119 PHE A O 1
ATOM 943 N N . PRO A 1 120 ? -1.104 -1.285 7.373 1.00 94.44 120 PRO A N 1
ATOM 944 C CA . PRO A 1 120 ? -0.815 -0.452 8.537 1.00 94.44 120 PRO A CA 1
ATOM 945 C C . PRO A 1 120 ? 0.361 0.488 8.263 1.00 94.44 120 PRO A C 1
ATOM 947 O O . PRO A 1 120 ? 1.368 0.059 7.705 1.00 94.44 120 PRO A O 1
ATOM 950 N N . GLY A 1 121 ? 0.260 1.761 8.653 1.00 93.25 121 GLY A N 1
ATOM 951 C CA . GLY A 1 121 ? 1.270 2.760 8.280 1.00 93.25 121 GLY A CA 1
ATOM 952 C C . GLY A 1 121 ? 2.671 2.514 8.860 1.00 93.25 121 GLY A C 1
ATOM 953 O O . GLY A 1 121 ? 3.663 2.965 8.291 1.00 93.25 121 GLY A O 1
ATOM 954 N N . TRP A 1 122 ? 2.763 1.741 9.945 1.00 91.38 122 TRP A N 1
ATOM 955 C CA . TRP A 1 122 ? 4.023 1.289 10.544 1.00 91.38 122 TRP A CA 1
ATOM 956 C C . TRP A 1 122 ? 4.675 0.112 9.802 1.00 91.38 122 TRP A C 1
ATOM 958 O O . TRP A 1 122 ? 5.813 -0.245 10.107 1.00 91.38 122 TRP A O 1
ATOM 968 N N . LEU A 1 123 ? 3.975 -0.526 8.856 1.00 92.88 123 LEU A N 1
ATOM 969 C CA . LEU A 1 123 ? 4.497 -1.691 8.148 1.00 92.88 123 LEU A CA 1
ATOM 970 C C . LEU A 1 123 ? 5.620 -1.260 7.200 1.00 92.88 123 LEU A C 1
ATOM 972 O O . LEU A 1 123 ? 5.414 -0.466 6.276 1.00 92.88 123 LEU A O 1
ATOM 976 N N . ILE A 1 124 ? 6.813 -1.808 7.431 1.00 93.31 124 ILE A N 1
ATOM 977 C CA . ILE A 1 124 ? 7.969 -1.554 6.575 1.00 93.31 124 ILE A CA 1
ATOM 978 C C . ILE A 1 124 ? 7.695 -2.150 5.195 1.00 93.31 124 ILE A C 1
ATOM 980 O O . ILE A 1 124 ? 7.321 -3.320 5.068 1.00 93.31 124 ILE A O 1
ATOM 984 N N . HIS A 1 125 ? 7.898 -1.340 4.164 1.00 95.00 125 HIS A N 1
ATOM 985 C CA . HIS A 1 125 ? 7.674 -1.722 2.782 1.00 95.00 125 HIS A CA 1
ATOM 986 C C . HIS A 1 125 ? 8.739 -1.139 1.850 1.00 95.00 125 HIS A C 1
ATOM 988 O O . HIS A 1 125 ? 9.364 -0.120 2.144 1.00 95.00 125 HIS A O 1
ATOM 994 N N . GLN A 1 126 ? 8.941 -1.803 0.714 1.00 95.50 126 GLN A N 1
ATOM 995 C CA . GLN A 1 126 ? 9.894 -1.413 -0.321 1.00 95.50 126 GLN A CA 1
ATOM 996 C C . GLN A 1 126 ? 9.239 -1.525 -1.697 1.00 95.50 126 GLN A C 1
ATOM 998 O O . GLN A 1 126 ? 8.468 -2.450 -1.957 1.00 95.50 126 GLN A O 1
ATOM 1003 N N . VAL A 1 127 ? 9.581 -0.611 -2.602 1.00 95.06 127 VAL A N 1
ATOM 1004 C CA . VAL A 1 127 ? 9.269 -0.779 -4.025 1.00 95.06 127 VAL A CA 1
ATOM 1005 C C . VAL A 1 127 ? 10.470 -1.436 -4.687 1.00 95.06 127 VAL A C 1
ATOM 1007 O O . VAL A 1 127 ? 11.526 -0.808 -4.806 1.00 95.06 127 VAL A O 1
ATOM 1010 N N . LEU A 1 128 ? 10.313 -2.694 -5.105 1.00 93.62 128 LEU A N 1
ATOM 1011 C CA . LEU A 1 128 ? 11.401 -3.444 -5.719 1.00 93.62 128 LEU A CA 1
ATOM 1012 C C . LEU A 1 128 ? 11.792 -2.851 -7.089 1.00 93.62 128 LEU A C 1
ATOM 1014 O O . LEU A 1 128 ? 10.938 -2.288 -7.796 1.00 93.62 128 LEU A O 1
ATOM 1018 N N . PRO A 1 129 ? 13.076 -2.985 -7.483 1.00 91.31 129 PRO A N 1
ATOM 1019 C CA . PRO A 1 129 ? 13.558 -2.561 -8.792 1.00 91.31 129 PRO A CA 1
ATOM 1020 C C . PRO A 1 129 ? 12.742 -3.171 -9.930 1.00 91.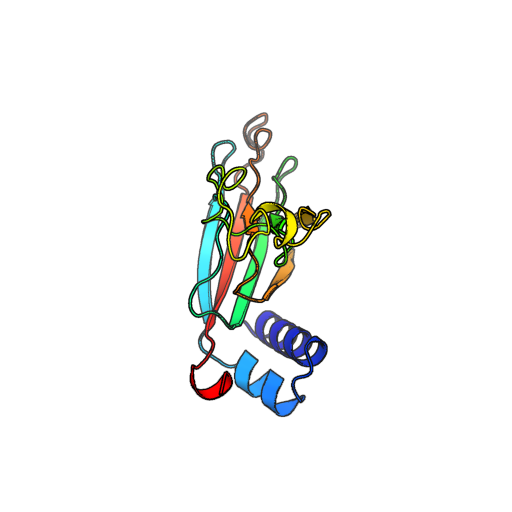31 129 PRO A C 1
ATOM 1022 O O . PRO A 1 129 ? 12.170 -4.250 -9.806 1.00 91.31 129 PRO 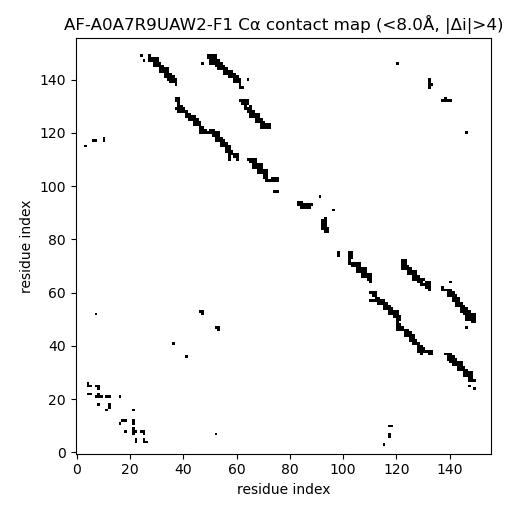A O 1
ATOM 1025 N N . SER A 1 130 ? 12.681 -2.465 -11.053 1.00 90.38 130 SER A N 1
ATOM 1026 C CA . SER A 1 130 ? 11.900 -2.870 -12.229 1.00 90.38 130 SER A CA 1
ATOM 1027 C C . SER A 1 130 ? 12.792 -2.893 -13.471 1.00 90.38 130 SER A C 1
ATOM 1029 O O . SER A 1 130 ? 12.558 -2.113 -14.392 1.00 90.38 130 SER A O 1
ATOM 1031 N N . PRO A 1 131 ? 13.863 -3.709 -13.479 1.00 85.38 131 PRO A N 1
ATOM 1032 C CA . PRO A 1 131 ? 14.940 -3.610 -14.468 1.00 85.38 131 PRO A CA 1
ATOM 1033 C C . PRO A 1 131 ? 14.445 -3.758 -15.913 1.00 85.38 131 PRO A C 1
ATOM 1035 O O . PRO A 1 131 ? 15.026 -3.166 -16.820 1.00 85.38 131 PRO A O 1
ATOM 1038 N N . ASP A 1 132 ? 13.335 -4.469 -16.107 1.00 81.38 132 ASP A N 1
ATOM 1039 C CA . ASP A 1 132 ? 12.807 -4.798 -17.426 1.00 81.38 132 ASP A CA 1
ATOM 1040 C C . ASP A 1 132 ? 11.914 -3.694 -18.032 1.00 81.38 132 ASP A C 1
ATOM 1042 O O . ASP A 1 132 ? 11.656 -3.737 -19.233 1.00 81.38 132 ASP A O 1
ATOM 1046 N N . LEU A 1 133 ? 11.508 -2.666 -17.262 1.00 81.25 133 LEU A N 1
ATOM 1047 C CA . LEU A 1 133 ? 10.591 -1.591 -17.710 1.00 81.25 133 LEU A CA 1
ATOM 1048 C C . LEU A 1 133 ? 11.090 -0.767 -18.916 1.00 81.25 133 LEU A C 1
ATOM 1050 O O . LEU A 1 133 ? 10.279 -0.167 -19.615 1.00 81.25 133 LEU A O 1
ATOM 1054 N N . ASP A 1 134 ? 12.406 -0.691 -19.146 1.00 66.06 134 ASP A N 1
ATOM 1055 C CA . ASP A 1 134 ? 13.002 0.107 -20.239 1.00 66.06 134 ASP A CA 1
ATOM 1056 C C . ASP A 1 134 ? 13.484 -0.743 -21.427 1.00 66.06 134 ASP A C 1
ATOM 1058 O O . ASP A 1 134 ? 14.023 -0.201 -22.392 1.00 66.06 134 ASP A O 1
ATOM 1062 N N . THR A 1 135 ? 13.327 -2.069 -21.383 1.00 60.53 135 THR A N 1
ATOM 1063 C CA . THR A 1 135 ? 13.946 -2.960 -22.383 1.00 60.53 135 THR A CA 1
ATOM 1064 C C . THR A 1 135 ? 13.272 -2.921 -23.759 1.00 60.53 135 THR A C 1
ATOM 1066 O O . THR A 1 135 ? 13.904 -3.251 -24.759 1.00 60.53 135 THR A O 1
ATOM 1069 N N . ASP A 1 136 ? 12.029 -2.452 -23.839 1.00 57.28 136 ASP A N 1
ATOM 1070 C CA . ASP A 1 136 ? 11.205 -2.427 -25.055 1.00 57.28 136 ASP A CA 1
ATOM 1071 C C . ASP A 1 136 ? 10.465 -1.088 -25.277 1.00 57.28 136 ASP A C 1
ATOM 1073 O O . ASP A 1 136 ? 9.653 -0.963 -26.193 1.00 57.28 136 ASP A O 1
ATOM 1077 N N . GLY A 1 137 ? 10.726 -0.071 -24.445 1.00 58.03 137 GLY A N 1
ATOM 1078 C CA . GLY A 1 137 ? 9.986 1.196 -24.460 1.00 58.03 137 GLY A CA 1
ATOM 1079 C C . GLY A 1 137 ? 8.558 1.110 -23.892 1.00 58.03 137 GLY A C 1
ATOM 1080 O O . GLY A 1 137 ? 7.769 2.030 -24.119 1.00 58.03 137 GLY A O 1
ATOM 1081 N N . SER A 1 138 ? 8.211 0.046 -23.149 1.00 61.94 138 SER A N 1
ATOM 1082 C CA . SER A 1 138 ? 6.863 -0.229 -22.599 1.00 61.94 138 SER A CA 1
ATOM 1083 C C . SER A 1 138 ? 6.347 0.766 -21.544 1.00 61.94 138 SER A C 1
ATOM 1085 O O . SER A 1 138 ? 5.159 0.764 -21.182 1.00 61.94 138 SER A O 1
ATOM 1087 N N . GLY A 1 139 ? 7.169 1.737 -21.158 1.00 77.94 139 GLY A N 1
ATOM 1088 C CA . GLY A 1 139 ? 6.734 2.976 -20.524 1.00 77.94 139 GLY A CA 1
ATOM 1089 C C . GLY A 1 139 ? 6.796 2.949 -19.003 1.00 77.94 139 GLY A C 1
ATOM 1090 O O . GLY A 1 139 ? 7.193 1.981 -18.372 1.00 77.94 139 GLY A O 1
ATOM 1091 N N . TYR A 1 140 ? 6.430 4.068 -18.391 1.00 90.50 140 TYR A N 1
ATOM 1092 C CA . TYR A 1 140 ? 6.577 4.261 -16.952 1.00 90.50 140 TYR A CA 1
ATOM 1093 C C . TYR A 1 140 ? 5.550 3.453 -16.145 1.00 90.50 140 TYR A C 1
ATOM 1095 O O . TYR A 1 140 ? 4.366 3.423 -16.501 1.00 90.50 140 TYR A O 1
ATOM 1103 N N . ARG A 1 141 ? 5.964 2.884 -15.002 1.00 93.62 141 ARG A N 1
ATOM 1104 C CA . ARG A 1 141 ? 5.017 2.458 -13.958 1.00 93.62 141 ARG A CA 1
ATOM 1105 C C . ARG A 1 141 ? 4.488 3.709 -13.269 1.00 93.62 141 ARG A C 1
ATOM 1107 O O . ARG A 1 141 ? 5.272 4.523 -12.787 1.00 93.62 141 ARG A O 1
ATOM 1114 N N . VAL A 1 142 ? 3.168 3.854 -13.201 1.00 95.75 142 VAL A N 1
ATOM 1115 C CA . VAL A 1 142 ? 2.522 5.000 -12.553 1.00 95.75 142 VAL A CA 1
ATOM 1116 C C . VAL A 1 142 ? 1.652 4.511 -11.406 1.00 95.75 142 VAL A C 1
ATOM 1118 O O . VAL A 1 142 ? 0.808 3.624 -11.569 1.00 95.75 142 VAL A O 1
ATOM 1121 N N . SER A 1 143 ? 1.857 5.098 -10.234 1.00 97.19 143 SER A N 1
ATOM 1122 C CA . SER A 1 143 ? 1.096 4.785 -9.029 1.00 97.19 143 SER A CA 1
ATOM 1123 C C . SER A 1 143 ? 0.731 6.044 -8.257 1.00 97.19 143 SER A C 1
ATOM 1125 O O . SER A 1 143 ? 1.386 7.076 -8.375 1.00 97.19 143 SER A O 1
ATOM 1127 N N . VAL A 1 144 ? -0.316 5.954 -7.445 1.00 97.50 144 VAL A N 1
ATOM 1128 C CA . VAL A 1 144 ? -0.729 6.988 -6.498 1.00 97.50 144 VAL A CA 1
ATOM 1129 C C . VAL A 1 144 ? -0.606 6.412 -5.100 1.00 97.50 144 VAL A C 1
ATOM 1131 O O . VAL A 1 144 ? -1.359 5.512 -4.728 1.00 97.50 144 VAL A O 1
ATOM 1134 N N . SER A 1 145 ? 0.346 6.926 -4.336 1.00 96.62 145 SER A N 1
ATOM 1135 C CA . SER A 1 145 ? 0.532 6.556 -2.938 1.00 96.62 145 SER A CA 1
ATOM 1136 C C . SER A 1 145 ? -0.393 7.373 -2.045 1.00 96.62 145 SER A C 1
ATOM 1138 O O . SER A 1 145 ? -0.772 8.500 -2.383 1.00 96.62 145 SER A O 1
ATOM 1140 N N . VAL A 1 146 ? -0.768 6.798 -0.905 1.00 95.25 146 VAL A N 1
ATOM 1141 C CA . VAL A 1 146 ? -1.603 7.455 0.095 1.00 95.25 146 VAL A CA 1
ATOM 1142 C C . VAL A 1 146 ? -1.090 7.213 1.505 1.00 95.25 146 VAL A C 1
ATOM 1144 O O . VAL A 1 146 ? -0.825 6.081 1.896 1.00 95.25 146 VAL A O 1
ATOM 1147 N N . ASN A 1 147 ? -1.064 8.293 2.280 1.00 95.38 147 ASN A N 1
ATOM 1148 C CA . ASN A 1 147 ? -0.908 8.269 3.725 1.00 95.38 147 ASN A CA 1
ATOM 1149 C C . ASN A 1 147 ? -2.198 8.794 4.351 1.00 95.38 147 ASN A C 1
ATOM 1151 O O . ASN A 1 147 ? -2.508 9.983 4.227 1.00 95.38 147 ASN A O 1
ATOM 1155 N N . LEU A 1 148 ? -2.959 7.921 5.005 1.00 94.56 148 LEU A N 1
ATOM 1156 C CA . LEU A 1 148 ? -4.101 8.310 5.823 1.00 94.56 148 LEU A CA 1
ATOM 1157 C C . LEU A 1 148 ? -3.600 8.591 7.236 1.00 94.56 148 LEU A C 1
ATOM 1159 O O . LEU A 1 148 ? -3.097 7.695 7.916 1.00 94.56 148 LEU A O 1
ATOM 1163 N N . LYS A 1 149 ? -3.698 9.852 7.654 1.00 92.19 149 LYS A N 1
ATOM 1164 C CA . LYS A 1 149 ? -3.156 10.317 8.928 1.00 92.19 149 LYS A CA 1
ATOM 1165 C C . LYS A 1 149 ? -3.944 9.747 10.103 1.00 92.19 149 LYS A C 1
ATOM 1167 O O . LYS A 1 149 ? -5.173 9.712 10.079 1.00 92.19 149 LYS A O 1
ATOM 1172 N N . GLY A 1 150 ? -3.210 9.269 11.103 1.00 83.81 150 GLY A N 1
ATOM 1173 C CA . GLY A 1 150 ? -3.776 8.987 12.417 1.00 83.81 150 GLY A CA 1
ATOM 1174 C C . GLY A 1 150 ? -3.865 10.274 13.228 1.00 83.81 150 GLY A C 1
ATOM 1175 O O . GLY A 1 150 ? -3.154 11.234 12.934 1.00 83.81 150 GLY A O 1
ATOM 1176 N N . GLU A 1 151 ? -4.722 10.284 14.240 1.00 80.12 151 GLU A N 1
ATOM 1177 C CA . GLU A 1 151 ? -4.713 11.323 15.267 1.00 80.12 151 GLU A CA 1
ATOM 1178 C C . GLU A 1 151 ? -4.127 10.732 16.548 1.00 80.12 151 GLU A C 1
ATOM 1180 O O . GLU A 1 151 ? -4.423 9.596 16.909 1.00 80.12 151 GLU A O 1
ATOM 1185 N N . TRP A 1 152 ? -3.300 11.498 17.255 1.00 68.31 152 TRP A N 1
ATOM 1186 C CA . TRP A 1 152 ? -2.666 11.039 18.499 1.00 68.31 152 TRP A CA 1
ATOM 1187 C C . TRP A 1 152 ? -3.679 10.685 19.595 1.00 68.31 152 TRP A C 1
ATOM 1189 O O . TRP A 1 152 ? -3.385 9.874 20.470 1.00 68.31 152 TRP A O 1
ATOM 1199 N N . GLN A 1 153 ? -4.882 11.266 19.545 1.00 68.38 153 GLN A N 1
ATOM 1200 C CA . GLN A 1 153 ? -5.954 10.940 20.491 1.00 68.38 153 GLN A CA 1
ATOM 1201 C C . GLN A 1 153 ? -6.511 9.522 20.299 1.00 68.38 153 GLN A C 1
ATOM 1203 O O . GLN A 1 153 ? -7.181 9.014 21.188 1.00 68.38 153 GLN A O 1
ATOM 1208 N N . ASP A 1 154 ? -6.214 8.875 19.170 1.00 59.97 154 ASP A N 1
ATOM 1209 C CA . ASP A 1 154 ? -6.716 7.542 18.833 1.00 59.97 154 ASP A CA 1
ATOM 1210 C C . ASP A 1 154 ? -5.810 6.397 19.301 1.00 59.97 154 ASP A C 1
ATOM 1212 O O . ASP A 1 154 ? -6.129 5.229 19.076 1.00 59.97 154 ASP A O 1
ATOM 1216 N N . THR A 1 155 ? -4.658 6.726 19.886 1.00 50.31 155 THR A N 1
ATOM 1217 C CA . THR A 1 155 ? -3.647 5.760 20.340 1.00 50.31 155 THR A CA 1
ATOM 1218 C C . THR A 1 155 ? -3.540 5.664 21.865 1.00 50.31 155 THR A C 1
ATOM 1220 O O . THR A 1 155 ? -2.640 4.982 22.353 1.00 50.31 155 THR A O 1
ATOM 1223 N N . ALA A 1 156 ? -4.408 6.372 22.598 1.00 38.28 156 ALA A N 1
ATOM 1224 C CA . ALA A 1 156 ? -4.464 6.401 24.062 1.00 38.28 156 ALA A CA 1
ATOM 1225 C C . ALA A 1 156 ? -5.526 5.446 24.623 1.00 38.28 156 ALA A C 1
ATOM 1227 O O . ALA A 1 156 ? -6.589 5.301 23.978 1.00 38.28 156 ALA A O 1
#

Solvent-accessible surface area (backbone atoms only — not comparable to full-atom values): 8719 Å² total; per-residue (Å²): 113,69,68,60,31,53,52,43,19,50,53,35,36,76,73,70,39,51,73,69,56,13,47,56,54,37,64,40,63,68,50,73,50,77,47,79,37,52,33,85,39,67,44,74,78,42,57,42,82,78,21,52,32,25,35,42,32,26,75,35,60,38,75,54,56,37,32,42,36,37,46,42,82,81,26,81,52,90,82,64,80,56,90,50,81,78,47,65,58,95,89,40,49,45,68,77,73,45,88,72,80,84,40,75,49,67,50,73,42,78,72,43,61,78,40,72,48,75,45,56,4,79,49,38,32,27,41,42,61,11,72,52,26,60,77,79,69,70,46,60,34,29,33,38,37,37,36,32,36,51,58,80,81,76,78,111

Sequence (156 aa):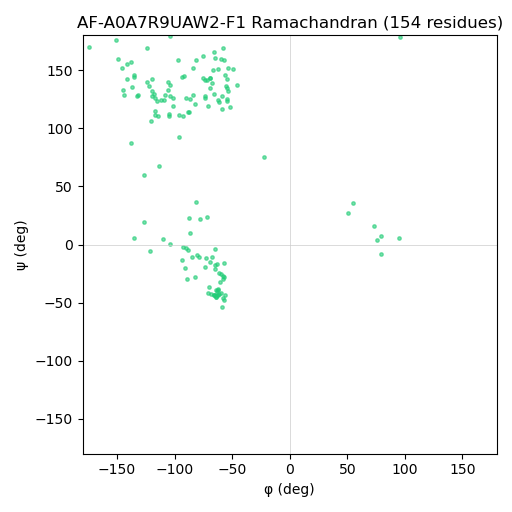
KQVMKASAAQLLQVYGFSQDDAWTKANHRAILWASVHTSKSVHEPHMTEDSLIGGVYYSRVPSGSGHLALYDPRGMSPILRRNFSEEIVEGIPLNQRAPHPPFHRIVDVEPKEGKLVLFPGWLIHQVLPSPDLDTDGSGYRVSVSVNLKGEWQDTA

Organism: NCBI:txid172671

Nearest PDB structures (foldseek):
  3wg3-assembly1_B  TM=2.785E-01  e=8.444E-01  Cyclocybe cylindracea
  2df7-assembly1_D  TM=1.546E-01  e=4.048E-01  Infectious bursal disease virus
  2gsy-assembly1_P  TM=1.592E-01  e=1.220E+00  Infectious bursal disease virus
  2gsy-assembly1_A  TM=1.393E-01  e=1.379E+00  Infectious bursal disease virus
  2gsy-assembly1_Q  TM=1.393E-01  e=1.873E+00  Infectious bursal disease virus

Mean predicted aligned error: 8.61 Å

Radius of gyration: 18.64 Å; Cα contacts (8 Å, |Δi|>4): 290; chains: 1; bounding box: 48×30×58 Å

InterPro domains:
  IPR012668 Conserved hypothetical protein CHP02466 [PF13759] (32-147)

pLDDT: mean 83.79, std 16.25, range [38.28, 97.88]

Secondary structure (DSSP, 8-state):
-HHHHHHHHHHHHHTT--HHHHHHHHTS-EEEEEEEE-TT--EEEE--TTEEEEEEEEEE--TTPPPEEEE-TTS--TT--S--TT-EETTEEHHHHSPPS-TT-EEEE---TT-EEEEETTS-EEE---GGGGSS----EEEEEEEEE--GGGG-